Protein AF-A0A7Y8LR04-F1 (afdb_monomer)

Foldseek 3Di:
DVVVVVVVVVVCVVVPPPDDDPDLDVPQLVVLLVCLVPDCQQVCCVPPVVQVRGQQRDDPRGGVSNCRSVVSSCCCPPVVSCVPVDDDPPDD

Solvent-accessible surface area (backbone atoms only — not comparable to full-atom values): 5446 Å² total; per-residue (Å²): 108,74,68,58,53,51,51,54,51,51,52,49,55,62,72,64,66,75,81,73,73,94,54,76,74,53,49,43,27,52,52,40,47,52,48,54,73,73,47,64,53,36,60,47,33,33,76,76,70,65,36,83,58,23,41,64,34,70,56,98,91,38,31,46,50,53,51,52,14,50,49,49,36,49,53,41,56,63,72,76,48,46,72,72,74,70,78,62,94,88,61,134

Secondary structure (DSSP, 8-state):
-HHHHHHHHHHHHHHT-----S-TTTHHHHHHHHHHHHSSHHHHHHHHH--TTGGG-EETTEEHHHHHHHHHHHTT-SGGGGGGS---TT--

pLDDT: mean 90.49, std 9.46, range [61.47, 98.56]

Mean predicted aligned error: 7.24 Å

Sequence (92 aa):
MKKLTIVVFLSFLYLANIGFGYDDERTHRKLTERAVDLSSLSSYLKNNLGFREGSSLIINGRTISWWLSEGAYLEDHPICRASNHFHNPLDP

Structure (mmCIF, N/CA/C/O backbone):
data_AF-A0A7Y8LR04-F1
#
_entry.id   AF-A0A7Y8LR04-F1
#
loop_
_atom_site.group_PDB
_atom_site.id
_atom_site.type_symbol
_atom_site.label_atom_id
_atom_site.label_alt_id
_atom_site.label_comp_id
_atom_site.label_asym_id
_atom_site.label_entity_id
_atom_site.label_seq_id
_atom_site.pdbx_PDB_ins_code
_atom_site.Cartn_x
_atom_site.Cartn_y
_atom_site.Cartn_z
_atom_site.occupancy
_atom_site.B_iso_or_equiv
_atom_site.auth_seq_id
_atom_site.auth_comp_id
_atom_site.auth_asym_id
_atom_site.auth_atom_id
_atom_site.pdbx_PDB_model_num
ATOM 1 N N . MET A 1 1 ? 24.072 -8.249 -47.740 1.00 68.75 1 MET A N 1
ATOM 2 C CA . MET A 1 1 ? 24.433 -8.807 -46.415 1.00 68.75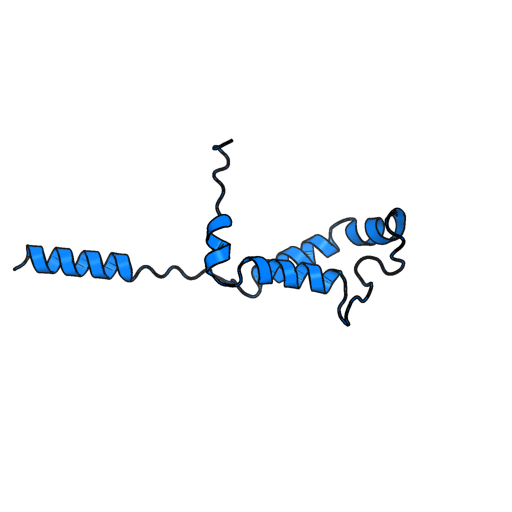 1 MET A CA 1
ATOM 3 C C . MET A 1 1 ? 24.434 -7.751 -45.311 1.00 68.75 1 MET A C 1
ATOM 5 O O . MET A 1 1 ? 23.633 -7.894 -44.406 1.00 68.75 1 MET A O 1
ATOM 9 N N . LYS A 1 2 ? 25.195 -6.647 -45.412 1.00 82.56 2 LYS A N 1
ATOM 10 C CA . LYS A 1 2 ? 25.263 -5.598 -44.363 1.00 82.56 2 LYS A CA 1
ATOM 11 C C . LYS A 1 2 ? 23.901 -5.049 -43.888 1.00 82.56 2 LYS A C 1
ATOM 13 O O . LYS A 1 2 ? 23.681 -4.928 -42.693 1.00 82.56 2 LYS A O 1
ATOM 18 N N . LYS A 1 3 ? 22.968 -4.771 -44.810 1.00 87.75 3 LYS A N 1
ATOM 19 C CA . LYS A 1 3 ? 21.616 -4.276 -44.471 1.00 87.75 3 LYS A CA 1
ATOM 20 C C . LYS A 1 3 ? 20.788 -5.292 -43.674 1.00 87.75 3 LYS A C 1
ATOM 22 O O . LYS A 1 3 ? 20.123 -4.911 -42.724 1.00 87.75 3 LYS A O 1
ATOM 27 N N . LEU A 1 4 ? 20.872 -6.576 -44.032 1.00 92.88 4 LEU A N 1
ATOM 28 C CA . LEU A 1 4 ? 20.181 -7.652 -43.315 1.00 92.88 4 LEU A CA 1
ATOM 29 C C . LEU A 1 4 ? 20.744 -7.804 -41.898 1.00 92.88 4 LEU A C 1
ATOM 31 O O . LEU A 1 4 ? 19.982 -7.906 -40.948 1.00 92.88 4 LEU A O 1
ATOM 35 N N . THR A 1 5 ? 22.068 -7.733 -41.750 1.00 91.69 5 THR A N 1
ATOM 36 C CA . THR A 1 5 ? 22.731 -7.760 -40.441 1.00 91.69 5 THR A CA 1
ATOM 37 C C . THR A 1 5 ? 22.289 -6.595 -39.554 1.00 91.69 5 THR A C 1
ATOM 39 O O . THR A 1 5 ? 22.010 -6.808 -38.382 1.00 91.69 5 THR A O 1
ATOM 42 N N . ILE A 1 6 ? 22.167 -5.383 -40.110 1.00 94.50 6 ILE A N 1
ATOM 43 C CA . ILE A 1 6 ? 21.680 -4.207 -39.371 1.00 94.50 6 ILE A CA 1
ATOM 44 C C . ILE A 1 6 ? 20.226 -4.400 -38.928 1.00 94.50 6 ILE A C 1
ATOM 46 O O . ILE A 1 6 ? 19.913 -4.138 -37.774 1.00 94.50 6 ILE A O 1
ATOM 50 N N . VAL A 1 7 ? 19.348 -4.888 -39.809 1.00 95.00 7 VAL A N 1
ATOM 51 C CA . VAL A 1 7 ? 17.938 -5.136 -39.463 1.00 95.00 7 VAL A CA 1
ATOM 52 C C . VAL A 1 7 ? 17.822 -6.183 -38.357 1.00 95.00 7 VAL A C 1
ATOM 54 O O . VAL A 1 7 ? 17.148 -5.934 -37.365 1.00 95.00 7 VAL A O 1
ATOM 57 N N . VAL A 1 8 ? 18.533 -7.309 -38.473 1.00 94.19 8 VAL A N 1
ATOM 58 C CA . VAL A 1 8 ? 18.544 -8.359 -37.440 1.00 94.19 8 VAL A CA 1
ATOM 59 C C . VAL A 1 8 ? 19.066 -7.817 -36.107 1.00 94.19 8 VAL A C 1
ATOM 61 O O . VAL A 1 8 ? 18.482 -8.095 -35.063 1.00 94.19 8 VAL A O 1
ATOM 64 N N . PHE A 1 9 ? 20.126 -7.007 -36.136 1.00 92.06 9 PHE A N 1
ATOM 65 C CA . PHE A 1 9 ? 20.689 -6.394 -34.936 1.00 92.06 9 PHE A CA 1
ATOM 66 C C . PHE A 1 9 ? 19.714 -5.409 -34.274 1.00 92.06 9 PHE A C 1
ATOM 68 O O . PHE A 1 9 ? 19.524 -5.460 -33.063 1.00 92.06 9 PHE A O 1
ATOM 75 N N . LEU A 1 10 ? 19.034 -4.562 -35.052 1.00 89.62 10 LEU A N 1
ATOM 76 C CA . LEU A 1 10 ? 18.030 -3.628 -34.532 1.00 89.62 10 LEU A CA 1
ATOM 77 C C . LEU A 1 10 ? 16.796 -4.348 -33.975 1.00 89.62 10 LEU A C 1
ATOM 79 O O . LEU A 1 10 ? 16.305 -3.972 -32.915 1.00 89.62 10 LEU A O 1
ATOM 83 N N . SER A 1 11 ? 16.320 -5.405 -34.639 1.00 87.94 11 SER A N 1
ATOM 84 C CA . SER A 1 11 ? 15.227 -6.236 -34.123 1.00 87.94 11 SER A CA 1
ATOM 85 C C . SER A 1 11 ? 15.609 -6.928 -32.815 1.00 87.94 11 SER A C 1
ATOM 87 O O . SER A 1 11 ? 14.798 -6.970 -31.894 1.00 87.94 11 SER A O 1
ATOM 89 N N . PHE A 1 12 ? 16.847 -7.416 -32.697 1.00 87.69 12 PHE A N 1
ATOM 90 C CA . PHE A 1 12 ? 17.350 -7.991 -31.451 1.00 87.69 12 PHE A CA 1
ATOM 91 C C . PHE A 1 12 ? 17.402 -6.949 -30.327 1.00 87.69 12 PHE A C 1
ATOM 93 O O . PHE A 1 12 ? 16.912 -7.217 -29.237 1.00 87.69 12 PHE A O 1
ATOM 100 N N . LEU A 1 13 ? 17.912 -5.742 -30.596 1.00 83.44 13 LEU A N 1
ATOM 101 C CA . LEU A 1 13 ? 17.923 -4.654 -29.613 1.00 83.44 13 LEU A CA 1
ATOM 102 C C . LEU A 1 13 ? 16.511 -4.237 -29.182 1.00 83.44 13 LEU A C 1
ATOM 104 O O . LEU A 1 13 ? 16.289 -3.960 -28.006 1.00 83.44 13 LEU A O 1
ATOM 108 N N . TYR A 1 14 ? 15.549 -4.213 -30.106 1.00 79.69 14 TYR A N 1
ATOM 109 C CA . TYR A 1 14 ? 14.158 -3.885 -29.792 1.00 79.69 14 TYR A CA 1
ATOM 110 C C . TYR A 1 14 ? 13.516 -4.931 -28.872 1.00 79.69 14 TYR A C 1
ATOM 112 O O . TYR A 1 14 ? 12.884 -4.577 -27.882 1.00 79.69 14 TYR A O 1
ATOM 120 N N . LEU A 1 15 ? 13.737 -6.219 -29.149 1.00 78.38 15 LEU A N 1
ATOM 121 C CA . LEU A 1 15 ? 13.204 -7.320 -28.340 1.00 78.38 15 LEU A CA 1
ATOM 122 C C . LEU A 1 15 ? 13.959 -7.521 -27.015 1.00 78.38 15 LEU A C 1
ATOM 124 O O . LEU A 1 15 ? 13.397 -8.067 -26.071 1.00 78.38 15 LEU A O 1
ATOM 128 N N . ALA A 1 16 ? 15.217 -7.081 -26.930 1.00 74.62 16 ALA A N 1
ATOM 129 C CA . ALA A 1 16 ? 16.043 -7.184 -25.728 1.00 74.62 16 ALA A CA 1
ATOM 130 C C . ALA A 1 16 ? 15.765 -6.085 -24.686 1.00 74.62 16 ALA A C 1
ATOM 132 O O . ALA A 1 16 ? 16.327 -6.137 -23.592 1.00 74.62 16 ALA A O 1
ATOM 133 N N . ASN A 1 17 ? 14.912 -5.100 -24.989 1.00 61.47 17 ASN A N 1
ATOM 134 C CA . ASN A 1 17 ? 14.504 -4.076 -24.027 1.00 61.47 17 ASN A CA 1
ATOM 135 C C . ASN A 1 17 ? 13.482 -4.640 -23.028 1.00 61.47 17 ASN A C 1
ATOM 137 O O . ASN A 1 17 ? 12.299 -4.312 -23.061 1.00 61.47 17 ASN A O 1
ATOM 141 N N . ILE A 1 18 ? 13.957 -5.487 -22.117 1.00 67.06 18 ILE A N 1
ATOM 142 C CA . ILE A 1 18 ? 13.215 -5.837 -20.909 1.00 67.06 18 ILE A CA 1
ATOM 143 C C . ILE A 1 18 ? 13.571 -4.783 -19.861 1.00 67.06 18 ILE A C 1
ATOM 145 O O . ILE A 1 18 ? 14.639 -4.822 -19.252 1.00 67.06 18 ILE A O 1
ATOM 149 N N . GLY A 1 19 ? 12.694 -3.793 -19.701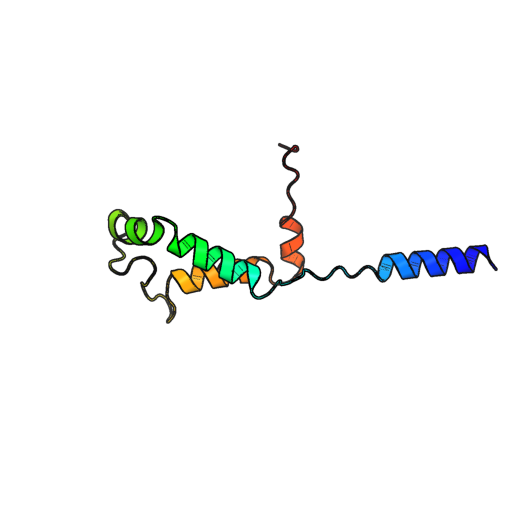 1.00 66.44 19 GLY A N 1
ATOM 150 C CA . GLY A 1 19 ? 12.775 -2.846 -18.596 1.00 66.44 19 GLY A CA 1
ATOM 151 C C . GLY A 1 19 ? 12.278 -3.517 -17.322 1.00 66.44 19 GLY A C 1
ATOM 152 O O . GLY A 1 19 ? 11.108 -3.878 -17.241 1.00 66.44 19 GLY A O 1
ATOM 153 N N . PHE A 1 20 ? 13.156 -3.685 -16.337 1.00 67.62 20 PHE A N 1
ATOM 154 C CA . PHE A 1 20 ? 12.753 -4.107 -14.999 1.00 67.62 20 PHE A CA 1
ATOM 155 C C . PHE A 1 20 ? 12.458 -2.870 -14.154 1.00 67.62 20 PHE A C 1
ATOM 157 O O . PHE A 1 20 ? 13.276 -1.948 -14.089 1.00 67.62 20 PHE A O 1
ATOM 164 N N . GLY A 1 21 ? 11.293 -2.850 -13.505 1.00 68.56 21 GLY A N 1
ATOM 165 C CA . GLY A 1 21 ? 11.029 -1.895 -12.435 1.00 68.56 21 GLY A CA 1
ATOM 166 C C . GLY A 1 21 ? 12.073 -2.063 -11.330 1.00 68.56 21 GLY A C 1
ATOM 167 O O . GLY A 1 21 ? 12.482 -3.182 -11.028 1.00 68.56 21 GLY A O 1
ATOM 168 N N . TYR A 1 22 ? 12.534 -0.952 -10.752 1.00 70.19 22 TYR A N 1
ATOM 169 C CA . TYR A 1 22 ? 13.595 -0.965 -9.739 1.00 70.19 22 TYR A CA 1
ATOM 170 C C . TYR A 1 22 ? 13.237 -1.836 -8.520 1.00 70.19 22 TYR A C 1
ATOM 172 O O . TYR A 1 22 ? 14.115 -2.508 -7.985 1.00 70.19 22 TYR A O 1
ATOM 180 N N . ASP A 1 23 ? 11.966 -1.828 -8.092 1.00 81.00 23 ASP A N 1
ATOM 181 C CA . ASP A 1 23 ? 11.491 -2.589 -6.929 1.00 81.00 23 ASP A CA 1
ATOM 182 C C . ASP A 1 23 ? 9.955 -2.746 -6.940 1.00 81.00 23 ASP A C 1
ATOM 184 O O . ASP A 1 23 ? 9.230 -1.915 -6.380 1.00 81.00 23 ASP A O 1
ATOM 188 N N . ASP A 1 24 ? 9.478 -3.810 -7.591 1.00 77.88 24 ASP A N 1
ATOM 189 C CA . ASP A 1 24 ? 8.050 -4.146 -7.742 1.00 77.88 24 ASP A CA 1
ATOM 190 C C . ASP A 1 24 ? 7.475 -4.918 -6.536 1.00 77.88 24 ASP A C 1
ATOM 192 O O . ASP A 1 24 ? 6.272 -5.102 -6.390 1.00 77.88 24 ASP A O 1
ATOM 196 N N . GLU A 1 25 ? 8.332 -5.352 -5.607 1.00 84.69 25 GLU A N 1
ATOM 197 C CA . GLU A 1 25 ? 7.908 -6.139 -4.447 1.00 84.69 25 GLU A CA 1
ATOM 198 C C . GLU A 1 25 ? 7.694 -5.275 -3.204 1.00 84.69 25 GLU A C 1
ATOM 200 O O . GLU A 1 25 ? 6.749 -5.469 -2.432 1.00 84.69 25 GLU A O 1
ATOM 205 N N . ARG A 1 26 ? 8.572 -4.304 -2.964 1.00 92.31 26 ARG A N 1
ATOM 206 C CA . ARG A 1 26 ? 8.613 -3.584 -1.690 1.00 92.31 26 ARG A CA 1
ATOM 207 C C . ARG A 1 26 ? 8.020 -2.190 -1.785 1.00 92.31 26 ARG A C 1
ATOM 209 O O . ARG A 1 26 ? 7.422 -1.734 -0.806 1.00 92.31 26 ARG A O 1
ATOM 216 N N . THR A 1 27 ? 8.177 -1.512 -2.921 1.00 93.19 27 THR A N 1
ATOM 217 C CA . THR A 1 27 ? 7.801 -0.096 -3.067 1.00 93.19 27 THR A CA 1
ATOM 218 C C . THR A 1 27 ? 6.327 0.128 -2.758 1.00 93.19 27 THR A C 1
ATOM 220 O O . THR A 1 27 ? 5.996 0.964 -1.918 1.00 93.19 27 THR A O 1
ATOM 223 N N . HIS A 1 28 ? 5.443 -0.666 -3.365 1.00 93.50 28 HIS A N 1
ATOM 224 C CA . HIS A 1 28 ? 3.992 -0.515 -3.215 1.00 93.50 28 HIS A CA 1
ATOM 225 C C . HIS A 1 28 ? 3.545 -0.751 -1.769 1.00 93.50 28 HIS A C 1
ATOM 227 O O . HIS A 1 28 ? 2.824 0.067 -1.192 1.00 93.50 28 HIS A O 1
ATOM 233 N N . ARG A 1 29 ? 4.073 -1.802 -1.125 1.00 95.44 29 ARG A N 1
ATOM 234 C CA . ARG A 1 29 ? 3.808 -2.079 0.294 1.00 95.44 29 ARG A CA 1
ATOM 235 C C . ARG A 1 29 ? 4.263 -0.925 1.183 1.00 95.44 29 ARG A C 1
ATOM 237 O O . ARG A 1 29 ? 3.497 -0.470 2.025 1.00 95.44 29 ARG A O 1
ATOM 244 N N . LYS A 1 30 ? 5.489 -0.422 0.997 1.00 96.75 30 LYS A N 1
ATOM 245 C CA . LYS A 1 30 ? 6.065 0.621 1.863 1.00 96.75 30 LYS A CA 1
ATOM 246 C C . LYS A 1 30 ? 5.413 1.986 1.697 1.00 96.75 30 LYS A C 1
ATOM 248 O O . LYS A 1 30 ? 5.232 2.678 2.699 1.00 96.75 30 LYS A O 1
ATOM 253 N N . LEU A 1 31 ? 5.034 2.360 0.478 1.00 96.94 31 LEU A N 1
ATOM 254 C CA . LEU A 1 31 ? 4.265 3.581 0.245 1.00 96.94 31 LEU A CA 1
ATOM 255 C C . LEU A 1 31 ? 2.904 3.503 0.942 1.00 96.94 31 LEU A C 1
ATOM 257 O O . LEU A 1 31 ? 2.533 4.435 1.655 1.00 96.94 31 LEU A O 1
ATOM 261 N N . THR A 1 32 ? 2.208 2.373 0.815 1.00 97.56 32 THR A N 1
ATOM 262 C CA . THR A 1 32 ? 0.890 2.181 1.431 1.00 97.56 32 THR A CA 1
ATOM 263 C C . THR A 1 32 ? 0.958 2.090 2.953 1.00 97.56 32 THR A C 1
ATOM 265 O O . THR A 1 32 ? 0.170 2.754 3.621 1.00 97.56 32 THR A O 1
ATOM 268 N N . GLU A 1 33 ? 1.929 1.366 3.524 1.00 97.44 33 GLU A N 1
ATOM 269 C CA . GLU A 1 33 ? 2.186 1.362 4.976 1.00 97.44 33 GLU A CA 1
ATOM 270 C C . GLU A 1 33 ? 2.355 2.797 5.490 1.00 97.44 33 GLU A C 1
ATOM 272 O O . GLU A 1 33 ? 1.682 3.220 6.431 1.00 97.44 33 GLU A O 1
ATOM 277 N N . ARG A 1 34 ? 3.197 3.589 4.811 1.00 98.19 34 ARG A N 1
ATOM 278 C CA . ARG A 1 34 ? 3.455 4.972 5.209 1.00 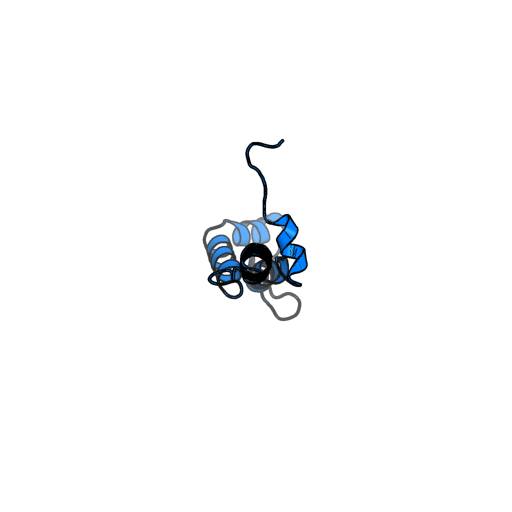98.19 34 ARG A CA 1
ATOM 279 C C . ARG A 1 34 ? 2.223 5.865 5.060 1.00 98.19 34 ARG A C 1
ATOM 281 O O . ARG A 1 34 ? 2.007 6.733 5.906 1.00 98.19 34 ARG A O 1
ATOM 288 N N . ALA A 1 35 ? 1.428 5.670 4.012 1.00 98.12 35 ALA A N 1
ATOM 289 C CA . ALA A 1 35 ? 0.181 6.399 3.807 1.00 98.12 35 ALA A CA 1
ATOM 290 C C . ALA A 1 35 ? -0.846 6.071 4.900 1.00 98.12 35 ALA A C 1
ATOM 292 O O . ALA A 1 35 ? -1.464 6.983 5.447 1.00 98.12 35 ALA A O 1
ATOM 293 N N . VAL A 1 36 ? -0.982 4.795 5.280 1.00 97.94 36 VAL A N 1
ATOM 294 C CA . VAL A 1 36 ? -1.842 4.367 6.393 1.00 97.94 36 VAL A CA 1
ATOM 295 C C . VAL A 1 36 ? -1.426 5.059 7.691 1.00 97.94 36 VAL A C 1
ATOM 297 O O . VAL A 1 36 ? -2.292 5.628 8.354 1.00 97.94 36 VAL A O 1
ATOM 300 N N . ASP A 1 37 ? -0.127 5.082 8.006 1.00 96.81 37 ASP A N 1
ATOM 301 C CA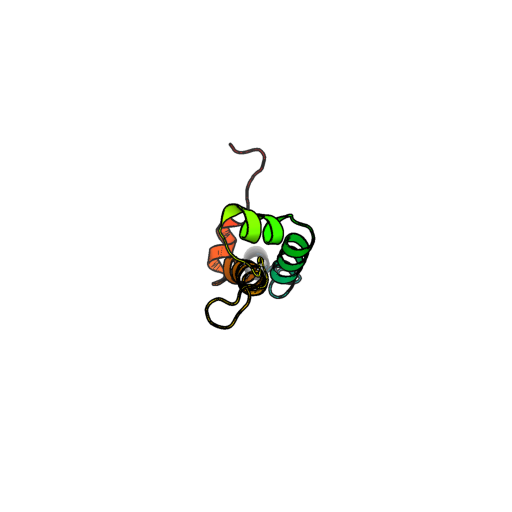 . ASP A 1 37 ? 0.412 5.699 9.228 1.00 96.81 37 ASP A CA 1
ATOM 302 C C . ASP A 1 37 ? 0.207 7.220 9.295 1.00 96.81 37 ASP A C 1
ATOM 304 O O . ASP A 1 37 ? 0.032 7.779 10.377 1.00 96.81 37 ASP A O 1
ATOM 308 N N . LEU A 1 38 ? 0.277 7.903 8.150 1.00 98.12 38 LEU A N 1
ATOM 309 C CA . LEU A 1 38 ? 0.144 9.361 8.064 1.00 98.12 38 LEU A CA 1
ATOM 310 C C . LEU A 1 38 ? -1.303 9.839 7.924 1.00 98.12 38 LEU A C 1
ATOM 312 O O . LEU A 1 38 ? -1.603 10.996 8.218 1.00 98.12 38 LEU A O 1
ATOM 316 N N . SER A 1 39 ? -2.189 8.980 7.429 1.00 98.00 39 SER A N 1
ATOM 317 C CA . SER A 1 39 ? -3.584 9.326 7.177 1.00 98.00 39 SER A CA 1
ATOM 318 C C . SER A 1 39 ? -4.439 9.308 8.447 1.00 98.00 39 SER A C 1
ATOM 320 O O . SER A 1 39 ? -4.083 8.759 9.488 1.00 98.00 39 SER A O 1
ATOM 322 N N . SER A 1 40 ? -5.656 9.838 8.334 1.00 98.06 40 SER A N 1
ATOM 323 C CA . SER A 1 40 ? -6.692 9.704 9.359 1.00 98.06 40 SER A CA 1
ATOM 324 C C . SER A 1 40 ? -7.449 8.370 9.289 1.00 98.06 40 SER A C 1
ATOM 326 O O . SER A 1 40 ? -8.462 8.226 9.976 1.00 98.06 40 SER A O 1
ATOM 328 N N . LEU A 1 41 ? -6.986 7.387 8.500 1.00 98.06 41 LEU A N 1
ATOM 329 C CA . LEU A 1 41 ? -7.712 6.142 8.232 1.00 98.06 41 LEU A CA 1
ATOM 330 C C . LEU A 1 41 ? -8.152 5.439 9.519 1.00 98.06 41 LEU A C 1
ATOM 332 O O . LEU A 1 41 ? -9.328 5.132 9.674 1.00 98.06 41 LEU A O 1
ATOM 336 N N . SER A 1 42 ? -7.240 5.216 10.471 1.00 98.06 42 SER A N 1
ATOM 337 C CA . SER A 1 42 ? -7.573 4.504 11.715 1.00 98.06 42 SER A CA 1
ATOM 338 C C . SER A 1 42 ? -8.670 5.219 12.512 1.00 98.06 42 SER A C 1
ATOM 340 O O . SER A 1 42 ? -9.613 4.584 12.984 1.00 98.06 42 SER A O 1
ATOM 342 N N . SER A 1 43 ? -8.598 6.550 12.598 1.00 98.38 43 SER A N 1
ATOM 343 C CA . SER A 1 43 ? -9.631 7.375 13.233 1.00 98.38 43 SER A CA 1
ATOM 344 C C . SER A 1 43 ? -10.950 7.321 12.466 1.00 98.38 43 SER A C 1
ATOM 346 O O . SER A 1 43 ? -12.008 7.210 13.077 1.00 98.38 43 SER A O 1
ATOM 348 N N . TYR A 1 44 ? -10.906 7.352 11.133 1.00 98.44 44 TYR A N 1
ATOM 349 C CA . TYR A 1 44 ? -12.099 7.257 10.300 1.00 98.44 44 TYR A CA 1
ATOM 350 C C . TYR A 1 44 ? -12.817 5.917 10.496 1.00 98.44 44 TYR A C 1
ATOM 352 O O . TYR A 1 44 ? -14.019 5.907 10.757 1.00 98.44 44 TYR A O 1
ATOM 360 N N . LEU A 1 45 ? -12.078 4.804 10.444 1.00 98.31 45 LEU A N 1
ATOM 361 C CA . LEU A 1 45 ? -12.601 3.451 10.651 1.00 98.31 45 LEU A CA 1
ATOM 362 C C . LEU A 1 45 ? -13.269 3.307 12.029 1.00 98.31 45 LEU A C 1
ATOM 364 O O . LEU A 1 45 ? -14.364 2.753 12.129 1.00 98.31 45 LEU A O 1
ATOM 368 N N . LYS A 1 46 ? -12.652 3.864 13.079 1.00 98.56 46 LYS A N 1
ATOM 369 C CA . LYS A 1 46 ? -13.206 3.865 14.443 1.00 98.56 46 LYS A CA 1
ATOM 370 C C . LYS A 1 46 ? -14.481 4.691 14.549 1.00 98.56 46 LYS A C 1
ATOM 372 O O . LYS A 1 46 ? -15.483 4.211 15.071 1.00 98.56 46 LYS A O 1
ATOM 377 N N . ASN A 1 47 ? -14.438 5.920 14.046 1.00 98.44 47 ASN A N 1
ATOM 378 C CA . ASN A 1 47 ? -15.469 6.916 14.319 1.00 98.44 47 ASN A CA 1
ATOM 379 C C . ASN A 1 47 ? -16.673 6.818 13.374 1.00 98.44 47 ASN A C 1
ATOM 381 O O . ASN A 1 47 ? -17.750 7.273 13.740 1.00 98.44 47 ASN A O 1
ATOM 385 N N . ASN A 1 48 ? -16.504 6.238 12.180 1.00 98.44 48 ASN A N 1
ATOM 386 C CA . ASN A 1 48 ? -17.552 6.201 11.153 1.00 98.44 48 ASN A CA 1
ATOM 387 C C . ASN A 1 48 ? -18.023 4.783 10.820 1.00 98.44 48 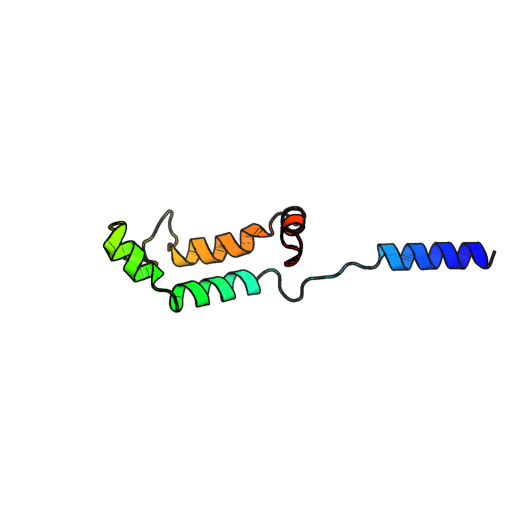ASN A C 1
ATOM 389 O O . ASN A 1 48 ? -19.184 4.609 10.465 1.00 98.44 48 ASN A O 1
ATOM 393 N N . LEU A 1 49 ? -17.150 3.774 10.927 1.00 96.88 49 LEU A N 1
ATOM 394 C CA . LEU A 1 49 ? -17.475 2.392 10.539 1.00 96.88 49 LEU A CA 1
ATOM 395 C C . LEU A 1 49 ? -17.602 1.434 11.733 1.00 96.88 49 LEU A C 1
ATOM 397 O O . LEU A 1 49 ? -17.915 0.261 11.552 1.00 96.88 49 LEU A O 1
ATOM 401 N N . GLY A 1 50 ? -17.367 1.913 12.959 1.00 96.88 50 GLY A N 1
ATOM 402 C CA . GLY A 1 50 ? -17.489 1.108 14.178 1.00 96.88 50 GLY A CA 1
ATOM 403 C C . GLY A 1 50 ? -16.360 0.091 14.390 1.00 96.88 50 GLY A C 1
ATOM 404 O O . GLY A 1 50 ? -16.459 -0.753 15.282 1.00 96.88 50 GLY A O 1
ATOM 405 N N . PHE A 1 51 ? -15.274 0.164 13.614 1.00 97.62 51 PHE A N 1
ATOM 406 C CA . PHE A 1 51 ? -14.109 -0.709 13.769 1.00 97.62 51 PHE A CA 1
ATOM 407 C C . PHE A 1 51 ? -13.235 -0.203 14.914 1.00 97.62 51 PHE A C 1
ATOM 409 O O . PHE A 1 51 ? -12.387 0.666 14.720 1.00 97.62 51 PHE A O 1
ATOM 416 N N . ARG A 1 52 ? -13.450 -0.732 16.122 1.00 96.88 52 ARG A N 1
ATOM 417 C CA . ARG A 1 52 ? -12.847 -0.241 17.377 1.00 96.88 52 ARG A CA 1
ATOM 418 C C . ARG A 1 52 ? -11.317 -0.205 17.348 1.00 96.88 52 ARG A C 1
ATOM 420 O O . ARG A 1 52 ? -10.702 0.701 17.909 1.00 96.88 52 ARG A O 1
ATOM 427 N N . GLU A 1 53 ? -10.701 -1.149 16.654 1.00 97.94 53 GLU A N 1
ATOM 428 C CA . GLU A 1 53 ? -9.254 -1.282 16.499 1.00 97.94 53 GLU A CA 1
ATOM 429 C C . GLU A 1 53 ? -8.702 -0.443 15.328 1.00 97.94 53 GLU A C 1
ATOM 431 O O . GLU A 1 53 ? -7.487 -0.311 15.174 1.00 97.94 53 GLU A O 1
ATOM 436 N N . GLY A 1 54 ? -9.570 0.185 14.528 1.00 98.00 54 GLY A N 1
ATOM 437 C CA . GLY A 1 54 ? -9.200 0.980 13.358 1.00 98.00 54 GLY A CA 1
ATOM 438 C C . GLY A 1 54 ? -8.409 0.164 12.338 1.00 98.00 54 GLY A C 1
ATOM 439 O O . GLY A 1 54 ? -8.802 -0.943 11.981 1.00 98.00 54 GLY A O 1
ATOM 440 N N . SER A 1 55 ? -7.269 0.691 11.884 1.00 98.00 55 SER A N 1
ATOM 441 C CA . SER A 1 55 ? -6.389 -0.002 10.926 1.00 98.00 55 SER A CA 1
ATOM 442 C C . SER A 1 55 ? -5.754 -1.289 11.477 1.00 98.00 55 SER A C 1
ATOM 444 O O . SER A 1 55 ? -5.288 -2.118 10.694 1.00 98.00 55 SER A O 1
ATOM 446 N N . SER A 1 56 ? -5.769 -1.491 12.798 1.00 98.31 56 SER A N 1
ATOM 447 C CA . SER A 1 56 ? -5.265 -2.703 13.453 1.00 98.31 56 SER A CA 1
ATOM 448 C C . SER A 1 56 ? -6.313 -3.813 13.576 1.00 98.31 56 SER A C 1
ATOM 450 O O . SER A 1 56 ? -5.976 -4.894 14.055 1.00 98.31 56 SER A O 1
ATOM 452 N N . LEU A 1 57 ? -7.567 -3.578 13.161 1.00 98.44 57 LEU A N 1
ATOM 453 C CA . LEU A 1 57 ? -8.604 -4.613 13.165 1.00 98.44 57 LEU A CA 1
ATOM 454 C C . LEU A 1 57 ? -8.143 -5.819 12.342 1.00 98.44 57 LEU A C 1
ATOM 456 O O . LEU A 1 57 ? -7.691 -5.661 11.207 1.00 98.44 57 LEU A O 1
ATOM 460 N N . ILE A 1 58 ? -8.276 -7.016 12.913 1.00 98.38 58 ILE A N 1
ATOM 461 C CA . ILE A 1 58 ? -7.907 -8.268 12.256 1.00 98.38 58 ILE A CA 1
ATOM 462 C C . ILE A 1 58 ? -9.100 -8.793 11.459 1.00 98.38 58 ILE A C 1
ATOM 464 O O . ILE A 1 58 ? -10.146 -9.109 12.020 1.00 98.38 58 ILE A O 1
ATOM 468 N N . ILE A 1 59 ? -8.909 -8.945 10.152 1.00 96.75 59 ILE A N 1
ATOM 469 C CA . ILE A 1 59 ? -9.846 -9.577 9.224 1.00 96.75 59 ILE A CA 1
ATOM 470 C C . ILE A 1 59 ? -9.096 -10.733 8.565 1.00 96.75 59 ILE A C 1
ATOM 472 O O . ILE A 1 59 ? -7.994 -10.543 8.055 1.00 96.75 59 ILE A O 1
ATOM 476 N N . ASN A 1 60 ? -9.645 -11.949 8.607 1.00 97.31 60 ASN A N 1
ATOM 477 C CA . ASN A 1 60 ? -9.016 -13.147 8.027 1.00 97.31 60 ASN A CA 1
ATOM 478 C C . ASN A 1 60 ? -7.546 -13.360 8.462 1.00 97.31 60 ASN A C 1
ATOM 480 O O . ASN A 1 60 ? -6.690 -13.736 7.665 1.00 97.31 60 ASN A O 1
ATOM 484 N N . GLY A 1 61 ? -7.234 -13.094 9.736 1.00 98.06 61 GLY A N 1
ATOM 485 C CA . GLY A 1 61 ? -5.904 -13.338 10.311 1.00 98.06 61 GLY A CA 1
ATOM 486 C C . GLY A 1 61 ? -4.824 -12.307 9.954 1.00 98.06 61 GLY A C 1
ATOM 487 O O . GLY A 1 61 ? -3.644 -12.549 10.224 1.00 98.06 61 GLY A O 1
ATOM 488 N N . ARG A 1 62 ? -5.192 -11.168 9.358 1.00 98.50 62 ARG A N 1
ATOM 489 C CA . ARG A 1 62 ? -4.294 -10.038 9.066 1.00 98.50 62 ARG A CA 1
ATOM 490 C C . ARG A 1 62 ? -4.967 -8.711 9.410 1.00 98.50 62 ARG A C 1
ATOM 492 O O . ARG A 1 62 ? -6.191 -8.634 9.434 1.00 98.50 62 ARG A O 1
ATOM 499 N N . THR A 1 63 ? -4.184 -7.678 9.707 1.00 98.50 63 THR A N 1
ATOM 500 C CA . THR A 1 63 ? -4.728 -6.344 10.003 1.00 98.50 63 THR A CA 1
ATOM 501 C C . THR A 1 63 ? -5.259 -5.675 8.735 1.00 98.50 63 THR A C 1
ATOM 503 O O . THR A 1 63 ? -4.803 -5.981 7.633 1.00 98.50 63 THR A O 1
ATOM 506 N N . ILE A 1 64 ? -6.177 -4.714 8.870 1.00 98.06 64 ILE A N 1
ATOM 507 C CA . ILE A 1 64 ? -6.590 -3.861 7.742 1.00 98.06 64 ILE A CA 1
ATOM 508 C C . ILE A 1 64 ? -5.374 -3.181 7.098 1.00 98.06 64 ILE A C 1
ATOM 510 O O . ILE A 1 64 ? -5.271 -3.164 5.875 1.00 98.06 64 ILE A O 1
ATOM 514 N N . SER A 1 65 ? -4.430 -2.66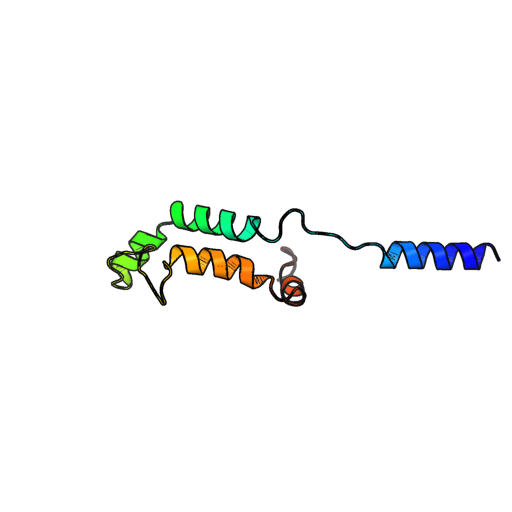7 7.897 1.00 98.25 65 SER A N 1
ATOM 515 C CA . SER A 1 65 ? -3.192 -2.075 7.369 1.00 98.25 65 SER A CA 1
ATOM 516 C C . SER A 1 65 ? -2.401 -3.052 6.499 1.00 98.25 65 SER A C 1
ATOM 518 O O . SER A 1 65 ? -1.946 -2.675 5.426 1.00 98.25 65 SER A O 1
ATOM 520 N N . TRP A 1 66 ? -2.299 -4.317 6.916 1.00 98.31 66 TRP A N 1
ATOM 521 C CA . TRP A 1 66 ? -1.634 -5.353 6.135 1.00 98.31 66 TRP A CA 1
ATOM 522 C C . TRP A 1 66 ? -2.361 -5.613 4.816 1.00 98.31 66 TRP A C 1
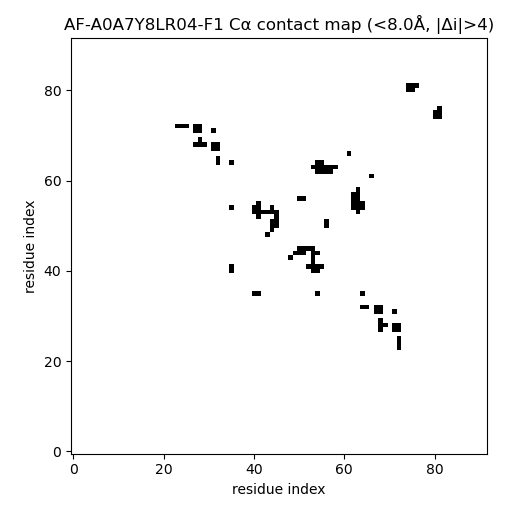ATOM 524 O O . TRP A 1 66 ? -1.715 -5.668 3.777 1.00 98.31 66 TRP A O 1
ATOM 534 N N . TRP A 1 67 ? -3.694 -5.723 4.835 1.00 98.25 67 TRP A N 1
ATOM 535 C CA . TRP A 1 67 ? -4.481 -5.942 3.616 1.00 98.25 67 TRP A CA 1
ATOM 536 C C . TRP A 1 67 ? -4.348 -4.803 2.613 1.00 98.25 67 TRP A C 1
ATOM 538 O O . TRP A 1 67 ? -4.288 -5.067 1.418 1.00 98.25 67 TRP A O 1
ATOM 548 N N . LEU A 1 68 ? -4.282 -3.555 3.078 1.00 97.75 68 LEU A N 1
ATOM 549 C CA . LEU A 1 68 ? -4.061 -2.406 2.201 1.00 97.75 68 LEU A CA 1
ATOM 550 C C . LEU A 1 68 ? -2.672 -2.462 1.566 1.00 97.75 68 LEU A C 1
ATOM 552 O O . LEU A 1 68 ? -2.549 -2.331 0.351 1.00 97.75 68 LEU A O 1
ATOM 556 N N . SER A 1 69 ? -1.637 -2.715 2.368 1.00 97.06 69 SER A N 1
ATOM 557 C CA . SER A 1 69 ? -0.269 -2.838 1.866 1.00 97.06 69 SER A CA 1
ATOM 558 C C . SER A 1 69 ? -0.110 -4.000 0.890 1.00 97.06 69 SER A C 1
ATOM 560 O O . SER A 1 69 ? 0.520 -3.838 -0.151 1.00 97.06 69 SER A O 1
ATOM 562 N N . GLU A 1 70 ? -0.702 -5.154 1.194 1.00 97.19 70 GLU A N 1
ATOM 563 C CA . GLU A 1 70 ? -0.663 -6.322 0.319 1.00 97.19 70 GLU A CA 1
ATOM 564 C C . GLU A 1 70 ? -1.478 -6.101 -0.956 1.00 97.19 70 GLU A C 1
ATOM 566 O O . GLU A 1 70 ? -1.017 -6.433 -2.042 1.00 97.19 70 GLU A O 1
ATOM 571 N N . GLY A 1 71 ? -2.657 -5.486 -0.844 1.00 95.38 71 GLY A N 1
ATOM 572 C CA . GLY A 1 71 ? -3.502 -5.141 -1.983 1.00 95.38 71 GLY A CA 1
ATOM 573 C C . GLY A 1 71 ? -2.794 -4.230 -2.982 1.00 95.38 71 GLY A C 1
ATOM 574 O O . GLY A 1 71 ? -2.909 -4.464 -4.179 1.00 95.38 71 GLY A O 1
ATOM 575 N N . ALA A 1 72 ? -2.008 -3.265 -2.494 1.00 94.12 72 ALA A N 1
ATOM 576 C CA . ALA A 1 72 ? -1.195 -2.400 -3.344 1.00 94.12 72 ALA A CA 1
ATOM 577 C C . ALA A 1 72 ? -0.148 -3.189 -4.146 1.00 94.12 72 ALA A C 1
ATOM 579 O O . ALA A 1 72 ? 0.035 -2.933 -5.322 1.00 94.12 72 ALA A O 1
ATOM 580 N N . TYR A 1 73 ? 0.514 -4.186 -3.552 1.00 92.31 73 TYR A N 1
ATOM 581 C CA . TYR A 1 73 ? 1.433 -5.058 -4.299 1.00 92.31 73 TYR A CA 1
ATOM 582 C C . TYR A 1 73 ? 0.709 -5.984 -5.287 1.00 92.31 73 TYR A C 1
ATOM 584 O O . TYR A 1 73 ? 1.173 -6.233 -6.399 1.00 92.31 73 TYR A O 1
ATOM 592 N N . LEU A 1 74 ? -0.435 -6.530 -4.870 1.00 93.25 74 LEU A N 1
ATOM 593 C CA . LEU A 1 74 ? -1.227 -7.430 -5.703 1.00 93.25 74 LEU A CA 1
ATOM 594 C C . LEU A 1 74 ? -1.907 -6.703 -6.870 1.00 93.25 74 LEU A C 1
ATOM 596 O O . LEU A 1 74 ? -2.475 -7.364 -7.739 1.00 93.25 74 LEU A O 1
ATOM 600 N N . GLU A 1 75 ? -1.879 -5.369 -6.909 1.00 90.38 75 GLU A N 1
ATOM 601 C CA . GLU A 1 75 ? -2.395 -4.580 -8.023 1.00 90.38 75 GLU A CA 1
ATOM 602 C C . GLU A 1 75 ? -1.658 -4.892 -9.335 1.00 90.38 75 GLU A C 1
ATOM 604 O O . GLU A 1 75 ? -2.294 -5.130 -10.361 1.00 90.38 75 GLU A O 1
ATOM 609 N N . ASP A 1 76 ? -0.339 -5.031 -9.270 1.00 87.62 76 ASP A N 1
ATOM 610 C CA . ASP A 1 76 ? 0.534 -5.300 -10.417 1.00 87.62 76 ASP A CA 1
ATOM 611 C C . ASP A 1 76 ? 0.586 -6.795 -10.779 1.00 87.62 7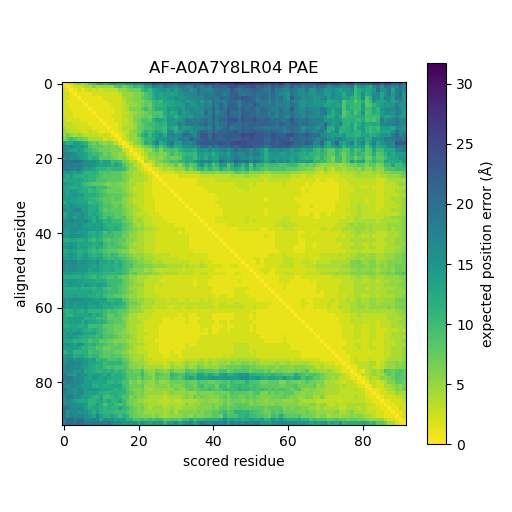6 ASP A C 1
ATOM 613 O O . ASP A 1 76 ? 1.201 -7.189 -11.770 1.00 87.62 76 ASP A O 1
ATOM 617 N N . HIS A 1 77 ? -0.104 -7.651 -10.011 1.00 85.00 77 HIS A N 1
ATOM 618 C CA . HIS A 1 77 ? -0.063 -9.105 -10.157 1.00 85.00 77 HIS A CA 1
ATOM 619 C C . HIS A 1 77 ? -1.384 -9.687 -10.700 1.00 85.00 77 HIS A C 1
ATOM 621 O O . HIS A 1 77 ? -2.447 -9.490 -10.099 1.00 85.00 77 HIS A O 1
ATOM 627 N N . PRO A 1 78 ? -1.350 -10.478 -11.797 1.00 84.75 78 PRO A N 1
ATOM 628 C CA . PRO A 1 78 ? -0.190 -10.802 -12.644 1.00 84.75 78 PRO A CA 1
ATOM 629 C C . PRO A 1 78 ? 0.267 -9.610 -13.502 1.00 84.75 78 PRO A C 1
ATOM 631 O O . PRO A 1 78 ? -0.527 -8.711 -13.763 1.00 84.75 78 PRO A O 1
ATOM 634 N N . ILE A 1 79 ? 1.504 -9.672 -14.020 1.00 75.25 79 ILE A N 1
ATOM 635 C CA . ILE A 1 79 ? 2.232 -8.561 -14.677 1.00 75.25 79 ILE A CA 1
ATOM 636 C C . ILE A 1 79 ? 1.455 -7.803 -15.768 1.00 75.25 79 ILE A C 1
ATOM 638 O O . ILE A 1 79 ? 1.743 -6.647 -16.060 1.00 75.25 79 ILE A O 1
ATOM 642 N N . CYS A 1 80 ? 0.452 -8.430 -16.389 1.00 76.31 80 CYS A N 1
ATOM 643 C CA . CYS A 1 80 ? -0.391 -7.777 -17.386 1.00 76.31 80 CYS A CA 1
ATOM 644 C C . CYS A 1 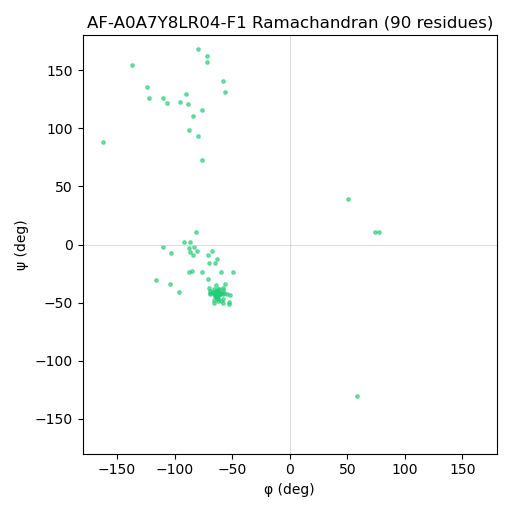80 ? -1.327 -6.710 -16.802 1.00 76.31 80 CYS A C 1
ATOM 646 O O . CYS A 1 80 ? -1.833 -5.896 -17.565 1.00 76.31 80 CYS A O 1
ATOM 648 N N . ARG A 1 81 ? -1.558 -6.674 -15.484 1.00 80.69 81 ARG A N 1
ATOM 649 C CA . ARG A 1 81 ? -2.378 -5.634 -14.847 1.00 80.69 81 ARG A CA 1
ATOM 650 C C . ARG A 1 81 ? -1.702 -4.268 -14.819 1.00 80.69 81 ARG A C 1
ATOM 652 O O . ARG A 1 81 ? -2.397 -3.262 -14.958 1.00 80.69 81 ARG A O 1
ATOM 659 N N . ALA A 1 82 ? -0.372 -4.244 -14.764 1.00 80.88 82 ALA A N 1
ATOM 660 C CA . ALA A 1 82 ? 0.413 -3.015 -14.779 1.00 80.88 82 ALA A CA 1
ATOM 661 C C . ALA A 1 82 ? 0.258 -2.201 -16.079 1.00 80.88 82 ALA A C 1
ATOM 663 O O . ALA A 1 82 ? 0.612 -1.023 -16.124 1.00 80.88 82 ALA A O 1
ATOM 664 N N . SER A 1 83 ? -0.328 -2.773 -17.142 1.00 82.62 83 SER A N 1
ATOM 665 C CA . SER A 1 83 ? -0.612 -2.032 -18.378 1.00 82.62 83 SER A CA 1
ATOM 666 C C . SER A 1 83 ? -1.541 -0.834 -18.163 1.00 82.62 83 SER A C 1
ATOM 668 O O . SER A 1 83 ? -1.512 0.099 -18.959 1.00 82.62 83 SER A O 1
ATOM 670 N N . ASN A 1 84 ? -2.352 -0.850 -17.100 1.00 83.50 84 ASN A N 1
ATOM 671 C CA . ASN A 1 84 ? -3.277 0.232 -16.763 1.00 83.50 84 ASN A CA 1
ATOM 672 C C . ASN A 1 84 ? -2.665 1.278 -15.811 1.00 83.50 84 ASN A C 1
ATOM 674 O O . ASN A 1 84 ? -3.364 2.205 -15.413 1.00 83.50 84 ASN A O 1
ATOM 678 N N . HIS A 1 85 ? -1.387 1.151 -15.427 1.00 87.50 85 HIS A N 1
ATOM 679 C CA . HIS A 1 85 ? -0.749 2.023 -14.420 1.00 87.50 85 HIS A CA 1
ATOM 680 C C . HIS A 1 85 ? -0.162 3.311 -15.019 1.00 87.50 85 HIS A C 1
ATOM 682 O O . HIS A 1 85 ? 0.409 4.137 -14.307 1.00 87.50 85 HIS A O 1
ATOM 688 N N . PHE A 1 86 ? -0.325 3.511 -16.328 1.00 88.19 86 PHE A N 1
ATOM 689 C CA . PHE A 1 86 ? 0.084 4.722 -17.027 1.00 88.19 86 PHE A CA 1
ATOM 690 C C . PHE A 1 86 ? -1.147 5.545 -17.388 1.00 88.19 86 PHE A C 1
ATOM 692 O O . PHE A 1 86 ? -2.029 5.089 -18.110 1.00 88.19 86 PHE A O 1
ATOM 699 N N . HIS A 1 87 ? -1.175 6.782 -16.912 1.00 88.75 87 HIS A N 1
ATOM 700 C CA . HIS A 1 87 ? -2.201 7.757 -17.250 1.00 88.75 87 HIS A CA 1
ATOM 701 C C . HIS A 1 87 ? -1.526 9.001 -17.826 1.00 88.75 87 HIS A C 1
ATOM 703 O O . HIS A 1 87 ? -0.512 9.462 -17.297 1.00 88.75 87 HIS A O 1
ATOM 709 N N . ASN A 1 88 ? -2.068 9.531 -18.923 1.00 92.25 88 ASN A N 1
ATOM 710 C CA . ASN A 1 88 ? -1.631 10.808 -19.464 1.00 92.25 88 ASN A CA 1
ATOM 711 C C . ASN A 1 88 ? -2.372 11.925 -18.716 1.00 92.25 88 ASN A C 1
ATOM 713 O O . ASN A 1 88 ? -3.565 12.087 -18.944 1.00 92.25 88 ASN A O 1
ATOM 717 N N . PRO A 1 89 ? -1.694 12.734 -17.885 1.00 92.00 89 PRO A N 1
ATOM 718 C CA . PRO A 1 89 ? -2.357 13.776 -17.100 1.00 92.00 89 PRO A CA 1
ATOM 719 C C . PRO A 1 89 ? -2.938 14.924 -17.946 1.00 92.00 89 PRO A C 1
ATOM 721 O O . PRO A 1 89 ? -3.557 15.829 -17.393 1.00 92.00 89 PRO A O 1
ATOM 724 N N . LEU A 1 90 ? -2.694 14.937 -19.262 1.00 95.31 90 LEU A N 1
ATOM 725 C CA . LEU A 1 90 ? -3.255 15.904 -20.210 1.00 95.31 90 LEU A CA 1
ATOM 726 C C . LEU A 1 90 ? -4.414 15.332 -21.043 1.00 95.31 90 LEU A C 1
ATOM 728 O O . LEU A 1 90 ? -5.014 16.084 -21.809 1.00 95.31 90 LEU A O 1
ATOM 732 N N . ASP A 1 91 ? -4.688 14.030 -20.940 1.00 90.44 91 ASP A N 1
ATOM 733 C CA . ASP A 1 91 ? -5.802 13.370 -21.626 1.00 90.44 91 ASP A CA 1
ATOM 734 C C . ASP A 1 91 ? -6.996 13.297 -20.654 1.00 90.44 91 ASP A C 1
ATOM 736 O O . ASP A 1 91 ? -6.809 12.811 -19.534 1.00 90.44 91 ASP A O 1
ATOM 740 N N . PRO A 1 92 ? -8.169 13.855 -21.008 1.00 76.50 92 PRO A N 1
ATOM 741 C CA . PRO A 1 92 ? -9.332 13.920 -20.121 1.00 76.50 92 PRO A CA 1
ATOM 742 C C . PRO A 1 92 ? -9.971 12.563 -19.798 1.00 76.50 92 PRO A C 1
ATOM 744 O O . PRO A 1 92 ? -9.926 11.640 -20.642 1.00 76.50 92 PRO A O 1
#

Radius of gyration: 21.46 Å; Cα contacts (8 Å, |Δi|>4): 60; chains: 1; bounding box: 43×29×64 Å